Protein AF-A0A3D3YVL6-F1 (afdb_monomer)

Sequence (118 aa):
MEGQYLRVPQLGERIAVFGTWVYDRDHGWNEIHPIWAIRYLDQGLTLYRLPPAIPKHNPGGSGGGSGGSGGYLPPPHDYNCSDFPNQHTAQQYYDKYPGDPSHLDGDHDGIACESLPP

Radius of gyration: 18.99 Å; Cα contacts (8 Å, |Δi|>4): 158; chains: 1; bounding box: 54×23×40 Å

Mean predicted aligned error: 15.84 Å

Secondary structure (DSSP, 8-state):
-PPP-PPPPPTT--EEEEEEEEEETTTTEEEEEEEEEEEETTTTEEEE---SS-----TT-SS------S--PPPTT---GGGSSSHHHHHHHHHHSTT-TT---SS-SS-TTTTS--

Foldseek 3Di:
DDAFPDDDDDVPFDKDWAADWDQFPVVGHIDRPPTQWMQRPVVRDIDGHDDPDQFPADPPDDDDGRDDDDDDDDDLQQDELVNDQFQVRQLVSPVVDPPPNNCQPVVPPSGGVPVGHD

pLDDT: mean 74.1, std 16.37, range [34.12, 94.25]

Solvent-accessible surface area (backbone atoms only — not comparable to full-atom values): 7672 Å² total; per-residue (Å²): 127,90,69,77,95,66,85,81,79,58,95,90,62,50,69,49,80,41,51,42,83,37,75,41,82,92,80,74,45,77,42,68,45,60,49,37,35,41,30,37,61,82,76,73,43,71,49,76,48,78,56,96,63,85,38,62,72,58,97,82,62,88,79,81,82,36,51,69,89,76,96,71,82,79,66,88,51,74,54,49,62,88,77,37,96,25,20,62,63,36,32,60,51,47,77,72,40,84,83,53,61,33,61,40,38,83,85,68,82,83,57,25,31,80,87,42,56,115

Structure (mmCIF, N/CA/C/O backbone):
data_AF-A0A3D3YVL6-F1
#
_entry.id   AF-A0A3D3YVL6-F1
#
loop_
_atom_site.group_PDB
_atom_site.id
_atom_site.type_symbol
_atom_site.label_atom_id
_atom_site.label_alt_id
_atom_site.label_comp_id
_atom_site.label_asym_id
_atom_site.label_entity_id
_atom_site.label_seq_id
_atom_site.pdbx_PDB_ins_code
_atom_site.Cartn_x
_atom_site.Cartn_y
_atom_site.Cartn_z
_atom_site.occupancy
_atom_site.B_iso_or_equiv
_atom_site.auth_seq_id
_atom_site.auth_comp_id
_atom_site.auth_asym_id
_atom_site.auth_atom_id
_atom_site.pdbx_PDB_model_num
ATOM 1 N N . MET A 1 1 ? -5.004 -20.797 -2.300 1.00 42.72 1 MET A N 1
ATOM 2 C CA . MET A 1 1 ? -4.093 -19.666 -2.038 1.00 42.72 1 MET A CA 1
ATOM 3 C C . MET A 1 1 ? -4.336 -19.274 -0.596 1.00 42.72 1 MET A C 1
ATOM 5 O O . MET A 1 1 ? -5.502 -19.132 -0.244 1.00 42.72 1 MET A O 1
ATOM 9 N N . GLU A 1 2 ? -3.313 -19.241 0.258 1.00 48.09 2 GLU A N 1
ATOM 10 C CA . GLU A 1 2 ? -3.539 -18.775 1.628 1.00 48.09 2 GLU A CA 1
ATOM 11 C C . GLU A 1 2 ? -3.954 -17.308 1.567 1.00 48.09 2 GLU A C 1
ATOM 13 O O . GLU A 1 2 ? -3.251 -16.476 0.991 1.00 48.09 2 GLU A O 1
ATOM 18 N N . GLY A 1 3 ? -5.158 -17.027 2.061 1.00 51.22 3 GLY A N 1
ATOM 19 C CA . GLY A 1 3 ? -5.686 -15.676 2.109 1.00 51.22 3 GLY A CA 1
ATOM 20 C C . GLY A 1 3 ? -4.831 -14.804 3.018 1.00 51.22 3 GLY A C 1
ATOM 21 O O . GLY A 1 3 ? -4.074 -15.276 3.867 1.00 51.22 3 GLY A O 1
ATOM 22 N N . GLN A 1 4 ? -4.968 -13.498 2.854 1.00 62.84 4 GLN A N 1
ATOM 23 C CA . GLN A 1 4 ? -4.326 -12.560 3.750 1.00 62.84 4 GLN A CA 1
ATOM 24 C C . GLN A 1 4 ? -4.849 -12.789 5.171 1.00 62.84 4 GLN A C 1
ATOM 26 O O . GLN A 1 4 ? -6.051 -12.714 5.412 1.00 62.84 4 GLN A O 1
ATOM 31 N N . TYR A 1 5 ? -3.945 -13.100 6.100 1.00 65.38 5 TYR A N 1
ATOM 32 C CA . TYR A 1 5 ? -4.242 -13.372 7.508 1.00 65.38 5 TYR A CA 1
ATOM 33 C C . TYR A 1 5 ? -4.705 -12.099 8.243 1.00 65.38 5 TYR A C 1
ATOM 35 O O . TYR A 1 5 ? -3.988 -11.548 9.084 1.00 65.38 5 TYR A O 1
ATOM 43 N N . LEU A 1 6 ? -5.888 -11.606 7.880 1.00 71.38 6 LEU A N 1
ATOM 44 C CA . LEU A 1 6 ? -6.613 -10.518 8.520 1.00 71.38 6 LEU A CA 1
ATOM 45 C C . LEU A 1 6 ? -7.680 -11.114 9.442 1.00 71.38 6 LEU A C 1
ATOM 47 O O . LEU A 1 6 ? -8.278 -12.149 9.148 1.00 71.38 6 LEU A O 1
ATOM 51 N N . ARG A 1 7 ? -7.922 -10.458 10.578 1.00 75.50 7 ARG A N 1
ATOM 52 C CA . ARG A 1 7 ? -9.015 -10.839 11.476 1.00 75.50 7 ARG A CA 1
ATOM 53 C C . ARG A 1 7 ? -10.355 -10.573 10.778 1.00 75.50 7 ARG A C 1
ATOM 55 O O . ARG A 1 7 ? -10.532 -9.557 10.118 1.00 75.50 7 ARG A O 1
ATOM 62 N N . VAL A 1 8 ? -11.311 -11.479 10.948 1.00 83.00 8 VAL A N 1
ATOM 63 C CA . VAL A 1 8 ? -12.680 -11.255 10.472 1.00 83.00 8 VAL A CA 1
ATOM 64 C C . VAL A 1 8 ? -13.369 -10.243 11.406 1.00 83.00 8 VAL A C 1
ATOM 66 O O . VAL A 1 8 ? -13.335 -10.457 12.622 1.00 83.00 8 VAL A O 1
ATOM 69 N N . PRO A 1 9 ? -13.965 -9.154 10.885 1.00 85.56 9 PRO A N 1
ATOM 70 C CA . PRO A 1 9 ? -14.726 -8.198 11.689 1.00 85.56 9 PRO A CA 1
ATOM 71 C C . PRO A 1 9 ? -15.947 -8.841 12.354 1.00 85.56 9 PRO A C 1
ATOM 73 O O . PRO A 1 9 ? -16.528 -9.793 11.827 1.00 85.56 9 PRO A O 1
ATOM 76 N N . GLN A 1 10 ? -16.368 -8.302 13.496 1.00 85.75 10 GLN A N 1
ATOM 77 C CA . GLN A 1 10 ? -17.604 -8.730 14.153 1.00 85.75 10 GLN A CA 1
ATOM 78 C C . GLN A 1 10 ? -18.841 -8.191 13.426 1.00 85.75 10 GLN A C 1
ATOM 80 O O . GLN A 1 10 ? -18.792 -7.187 12.712 1.00 85.75 10 GLN A O 1
ATOM 85 N N . LEU A 1 11 ? -19.991 -8.836 13.638 1.00 91.94 11 LEU A N 1
ATOM 86 C CA . LEU A 1 11 ? -21.256 -8.332 13.110 1.00 91.94 11 LEU A CA 1
ATOM 87 C C . LEU A 1 11 ? -21.560 -6.945 13.703 1.00 91.94 11 LEU A C 1
ATOM 89 O O . LEU A 1 11 ? -21.618 -6.789 14.920 1.00 91.94 11 LEU A O 1
ATOM 93 N N . GLY A 1 12 ? -21.773 -5.956 12.833 1.00 91.50 12 GLY A N 1
ATOM 94 C CA . GLY A 1 12 ? -22.032 -4.564 13.220 1.00 91.50 12 GLY A CA 1
ATOM 95 C C . GLY A 1 12 ? -20.778 -3.703 13.404 1.00 91.50 12 GLY A C 1
ATOM 96 O O . GLY A 1 12 ? -20.912 -2.493 13.568 1.00 91.50 12 GLY A O 1
ATOM 97 N N . GLU A 1 13 ? -19.580 -4.287 13.330 1.00 92.81 13 GLU A N 1
ATOM 98 C CA . GLU A 1 13 ? -18.323 -3.547 13.406 1.00 92.81 13 GLU A CA 1
ATOM 99 C C . GLU A 1 13 ? -18.094 -2.714 12.142 1.00 92.81 13 GLU A C 1
ATOM 101 O O . GLU A 1 13 ? -18.196 -3.199 11.011 1.00 92.81 13 GLU A O 1
ATOM 106 N N . ARG A 1 14 ? -17.754 -1.439 12.328 1.00 92.69 14 ARG A N 1
ATOM 107 C CA . ARG A 1 14 ? -17.427 -0.537 11.226 1.00 92.69 14 ARG A CA 1
ATOM 108 C C . ARG A 1 14 ? -15.956 -0.672 10.870 1.00 92.69 14 ARG A C 1
ATOM 110 O O . ARG A 1 14 ? -15.079 -0.545 11.726 1.00 92.69 14 ARG A O 1
ATOM 117 N N . ILE A 1 15 ? -15.683 -0.851 9.584 1.00 94.25 15 ILE A N 1
ATOM 118 C CA . ILE A 1 15 ? -14.325 -0.982 9.060 1.00 94.25 15 ILE A CA 1
ATOM 119 C C . ILE A 1 15 ? -14.076 -0.033 7.887 1.00 94.25 15 ILE A C 1
ATOM 121 O O . ILE A 1 15 ? -15.006 0.376 7.195 1.00 94.25 15 ILE A O 1
ATOM 125 N N . ALA A 1 16 ? -12.807 0.274 7.640 1.00 90.19 16 ALA A N 1
ATOM 126 C CA . ALA A 1 16 ? -12.332 0.806 6.370 1.00 90.19 16 ALA A CA 1
ATOM 127 C C . ALA A 1 16 ? -11.299 -0.163 5.786 1.00 90.19 16 ALA A C 1
ATOM 129 O O . ALA A 1 16 ? -10.361 -0.557 6.481 1.00 90.19 16 ALA A O 1
ATOM 130 N N . VAL A 1 17 ? -11.484 -0.556 4.528 1.00 88.94 17 VAL A N 1
ATOM 131 C CA . VAL A 1 17 ? -10.607 -1.490 3.812 1.00 88.94 17 VAL A CA 1
ATOM 132 C C . VAL A 1 17 ? -9.842 -0.719 2.748 1.00 88.94 17 VAL A C 1
ATOM 134 O O . VAL A 1 17 ? -10.421 0.100 2.037 1.00 88.94 17 VAL A O 1
ATOM 137 N N . PHE A 1 18 ? -8.548 -0.989 2.641 1.00 84.00 18 PHE A N 1
ATOM 138 C CA . PHE A 1 18 ? -7.656 -0.336 1.695 1.00 84.00 18 PHE A CA 1
ATOM 139 C C . PHE A 1 18 ? -6.970 -1.395 0.848 1.00 84.00 18 PHE A C 1
ATOM 141 O O . PHE A 1 18 ? -6.404 -2.354 1.372 1.00 84.00 18 PHE A O 1
ATOM 148 N N . GLY A 1 19 ? -7.025 -1.216 -0.462 1.00 81.25 19 GLY A N 1
ATOM 149 C CA . GLY A 1 19 ? -6.492 -2.160 -1.429 1.00 81.25 19 GLY A CA 1
ATOM 150 C C . GLY A 1 19 ? -6.504 -1.569 -2.827 1.00 81.25 19 GLY A C 1
ATOM 151 O O . GLY A 1 19 ? -6.884 -0.413 -3.026 1.00 81.25 19 GLY A O 1
ATOM 152 N N . THR A 1 20 ? -6.078 -2.361 -3.799 1.00 80.50 20 THR A N 1
ATOM 153 C CA . THR A 1 20 ? -6.178 -1.994 -5.212 1.00 80.50 20 THR A CA 1
ATOM 154 C C . THR A 1 20 ? -7.610 -2.153 -5.700 1.00 80.50 20 THR A C 1
ATOM 156 O O . THR A 1 20 ? -8.229 -3.189 -5.486 1.00 80.50 20 THR A O 1
ATOM 159 N N . TRP A 1 21 ? -8.126 -1.127 -6.373 1.00 82.00 21 TRP A N 1
ATOM 160 C CA . TRP A 1 21 ? -9.430 -1.171 -7.028 1.00 82.00 21 TRP A CA 1
ATOM 161 C C . TRP A 1 21 ? -9.296 -1.831 -8.399 1.00 82.00 21 TRP A C 1
ATOM 163 O O . TRP A 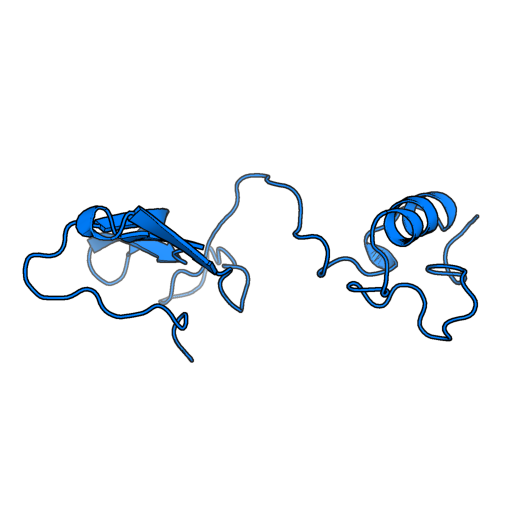1 21 ? -8.634 -1.284 -9.284 1.00 82.00 21 TRP A O 1
ATOM 173 N N . VAL A 1 22 ? -9.898 -3.003 -8.570 1.00 75.12 22 VAL A N 1
ATOM 174 C CA . VAL A 1 22 ? -9.794 -3.814 -9.788 1.00 75.12 22 VAL A CA 1
ATOM 175 C C . VAL A 1 22 ? -11.176 -4.204 -10.298 1.00 75.12 22 VAL A C 1
ATOM 177 O O . VAL A 1 22 ? -12.117 -4.314 -9.522 1.00 75.12 22 VAL A O 1
ATOM 180 N N . TYR A 1 23 ? -11.310 -4.410 -11.608 1.00 79.81 23 TYR A N 1
ATOM 181 C CA . TYR A 1 23 ? -12.528 -4.966 -12.199 1.00 79.81 23 TYR A CA 1
ATOM 182 C C . TYR A 1 23 ? -12.386 -6.481 -12.339 1.00 79.81 23 TYR A C 1
ATOM 184 O O . TYR A 1 23 ? -11.533 -6.962 -13.093 1.00 79.81 23 TYR A O 1
ATOM 192 N N . ASP A 1 24 ? -13.231 -7.219 -11.631 1.00 76.12 24 ASP A N 1
ATOM 193 C CA . ASP A 1 24 ? -13.362 -8.662 -11.748 1.00 76.12 24 ASP A CA 1
ATOM 194 C C . ASP A 1 24 ? -14.150 -8.993 -13.020 1.00 76.12 24 ASP A C 1
ATOM 196 O O . ASP A 1 24 ? -15.366 -8.802 -13.115 1.00 76.12 24 ASP A O 1
ATOM 200 N N . ARG A 1 25 ? -13.426 -9.490 -14.024 1.00 76.00 25 ARG A N 1
ATOM 201 C CA . ARG A 1 25 ? -13.990 -9.843 -15.330 1.00 76.00 25 ARG A CA 1
ATOM 202 C C . ARG A 1 25 ? -14.860 -11.095 -15.293 1.00 76.00 25 ARG A C 1
ATOM 204 O O . ARG A 1 25 ? -15.711 -11.232 -16.167 1.00 76.00 25 ARG A O 1
ATOM 211 N N . ASP A 1 26 ? -14.648 -11.981 -14.324 1.00 74.94 26 ASP A N 1
ATOM 212 C CA . ASP A 1 26 ? -15.356 -13.260 -14.239 1.00 74.94 26 ASP A CA 1
ATOM 213 C C . ASP A 1 26 ? -16.743 -13.077 -13.605 1.00 74.94 26 ASP A C 1
ATOM 215 O O . ASP A 1 26 ? -17.682 -13.803 -13.932 1.00 74.94 26 ASP A O 1
ATOM 219 N N . HIS A 1 27 ? -16.899 -12.058 -12.756 1.00 79.81 27 HIS A N 1
ATOM 220 C CA . HIS A 1 27 ? -18.140 -11.808 -12.016 1.00 79.81 27 HIS A CA 1
ATOM 221 C C . HIS A 1 27 ? -18.769 -10.427 -12.290 1.00 79.81 27 HIS A C 1
ATOM 223 O O . HIS A 1 27 ? -19.879 -10.152 -11.836 1.00 79.81 27 HIS A O 1
ATOM 229 N N . GLY A 1 28 ? -18.105 -9.554 -13.055 1.00 83.00 28 GLY A N 1
ATOM 230 C CA . GLY A 1 28 ? -18.686 -8.323 -13.604 1.00 83.00 28 GLY A CA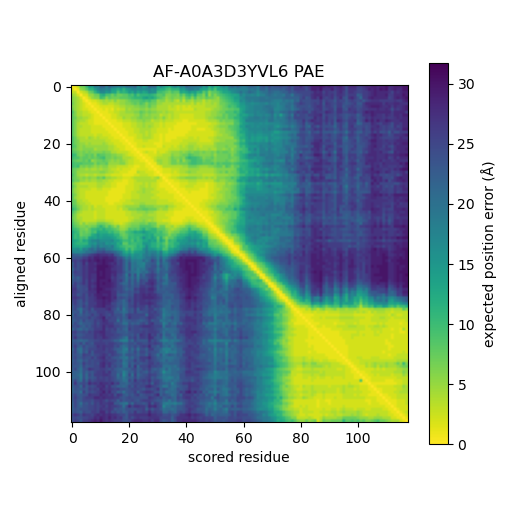 1
ATOM 231 C C . GLY A 1 28 ? -18.800 -7.143 -12.633 1.00 83.00 28 GLY A C 1
ATOM 232 O O . GLY A 1 28 ? -19.599 -6.234 -12.864 1.00 83.00 28 GLY A O 1
ATOM 233 N N . TRP A 1 29 ? -18.009 -7.130 -11.564 1.00 84.81 29 TRP A N 1
ATOM 234 C CA . TRP A 1 29 ? -18.041 -6.140 -10.484 1.00 84.81 29 TRP A CA 1
ATOM 235 C C . TRP A 1 29 ? -16.640 -5.594 -10.208 1.00 84.81 29 TRP A C 1
ATOM 237 O O . TRP A 1 29 ? -15.643 -6.149 -10.661 1.00 84.81 29 TRP A O 1
ATOM 247 N N . ASN A 1 30 ? -16.563 -4.476 -9.488 1.00 82.44 30 ASN A N 1
ATOM 248 C CA . ASN A 1 30 ? -15.282 -3.985 -8.995 1.00 82.44 30 ASN A CA 1
ATOM 249 C C . ASN A 1 30 ? -15.000 -4.562 -7.606 1.00 82.44 30 ASN A C 1
ATOM 251 O O . ASN A 1 30 ? -15.875 -4.555 -6.739 1.00 82.44 30 ASN A O 1
ATOM 255 N N . GLU A 1 31 ? -13.765 -4.996 -7.402 1.00 80.88 31 GLU A N 1
ATOM 256 C CA . GLU A 1 31 ? -13.266 -5.622 -6.189 1.00 80.88 31 GLU A CA 1
ATOM 257 C C . GLU A 1 31 ? -12.076 -4.827 -5.633 1.00 80.88 31 GLU A C 1
ATOM 259 O O . GLU A 1 31 ? -11.285 -4.235 -6.373 1.00 80.88 31 GLU A O 1
ATOM 264 N N . ILE A 1 32 ? -11.937 -4.817 -4.306 1.00 80.56 32 ILE A N 1
ATOM 265 C CA . ILE A 1 32 ? -10.712 -4.372 -3.643 1.00 80.56 32 ILE A CA 1
ATOM 266 C C . ILE A 1 32 ? -9.826 -5.599 -3.425 1.00 80.56 32 ILE A C 1
ATOM 268 O O . ILE A 1 32 ? -9.993 -6.307 -2.432 1.00 80.56 32 ILE A O 1
ATOM 272 N N . HIS A 1 33 ? -8.890 -5.858 -4.340 1.00 69.69 33 HIS A N 1
ATOM 273 C CA . HIS A 1 33 ? -8.001 -7.014 -4.241 1.00 69.69 33 HIS A CA 1
ATOM 274 C C . HIS A 1 33 ? -6.653 -6.801 -4.961 1.00 69.69 33 HIS A C 1
ATOM 276 O O . HIS A 1 33 ? -6.644 -6.432 -6.139 1.00 69.69 33 HIS A O 1
ATOM 282 N N . PRO A 1 34 ? -5.515 -7.060 -4.284 1.00 74.94 34 PRO A N 1
ATOM 283 C CA . PRO A 1 34 ? -5.400 -7.373 -2.862 1.00 74.94 34 PRO A CA 1
ATOM 284 C C . PRO A 1 34 ? -5.733 -6.192 -1.952 1.00 74.94 34 PRO A C 1
ATOM 286 O O . PRO A 1 34 ? -5.520 -5.020 -2.272 1.00 74.94 34 PRO A O 1
ATOM 289 N N . ILE A 1 35 ? -6.215 -6.544 -0.765 1.00 78.94 35 ILE A N 1
ATOM 290 C CA . ILE A 1 35 ? -6.251 -5.652 0.390 1.00 78.94 35 ILE A CA 1
ATOM 291 C C . ILE A 1 35 ? -4.804 -5.506 0.897 1.00 78.94 35 ILE A C 1
ATOM 293 O O . ILE A 1 35 ? -3.996 -6.419 0.764 1.00 78.94 35 ILE A O 1
ATOM 297 N N . TRP A 1 36 ? -4.431 -4.355 1.449 1.00 77.88 36 TRP A N 1
ATOM 298 C CA . TRP A 1 36 ? -3.145 -4.158 2.138 1.00 77.88 36 TRP A CA 1
ATOM 299 C C . TRP A 1 36 ? -3.293 -3.505 3.516 1.00 77.88 36 TRP A C 1
ATOM 301 O O . TRP A 1 36 ? -2.361 -3.533 4.325 1.00 77.88 36 TRP A O 1
ATOM 311 N N . ALA A 1 37 ? -4.472 -2.962 3.827 1.00 82.75 37 ALA A N 1
ATOM 312 C CA . ALA A 1 37 ? -4.808 -2.558 5.181 1.00 82.75 37 ALA A CA 1
ATOM 313 C C . ALA A 1 37 ? -6.299 -2.689 5.483 1.00 82.75 37 ALA A C 1
ATOM 315 O O . ALA A 1 37 ? -7.161 -2.525 4.618 1.00 82.75 37 ALA A O 1
ATOM 316 N N . ILE A 1 38 ? -6.592 -2.911 6.760 1.00 87.06 38 ILE A N 1
ATOM 317 C CA . ILE A 1 38 ? -7.930 -2.793 7.328 1.00 87.06 38 ILE A CA 1
ATOM 318 C C . ILE A 1 38 ? -7.858 -1.969 8.611 1.00 87.06 38 ILE A C 1
ATOM 320 O O . ILE A 1 38 ? -7.007 -2.190 9.475 1.00 87.06 38 ILE A O 1
ATOM 324 N N . ARG A 1 39 ? -8.766 -1.006 8.738 1.00 86.81 39 ARG A N 1
ATOM 325 C CA . ARG A 1 39 ? -8.973 -0.224 9.952 1.00 86.81 39 ARG A CA 1
ATOM 326 C C . ARG A 1 39 ? -10.293 -0.628 10.589 1.00 86.81 39 ARG A C 1
ATOM 328 O O . ARG A 1 39 ? -11.340 -0.432 9.983 1.00 86.81 39 ARG A O 1
ATOM 335 N N . TYR A 1 40 ? -10.237 -1.129 11.814 1.00 86.31 40 TYR A N 1
ATOM 336 C CA . TYR A 1 40 ? -11.386 -1.414 12.670 1.00 86.31 40 TYR A CA 1
ATOM 337 C C . TYR A 1 40 ? -11.748 -0.130 13.407 1.00 86.31 40 TYR A C 1
ATOM 339 O O . TYR A 1 40 ? -11.075 0.273 14.359 1.00 86.31 40 TYR A O 1
ATOM 347 N N . LEU A 1 41 ? -12.762 0.572 12.908 1.00 84.38 41 LEU A N 1
ATOM 348 C CA . LEU A 1 41 ? -13.078 1.935 13.331 1.00 84.38 41 LEU A CA 1
ATOM 349 C C . LEU A 1 41 ? -13.563 1.977 14.779 1.00 84.38 41 LEU A C 1
ATOM 351 O O . LEU A 1 41 ? -13.201 2.898 15.505 1.00 84.38 41 LEU A O 1
ATOM 355 N N . ASP A 1 42 ? -14.311 0.962 15.207 1.00 86.38 42 ASP A N 1
ATOM 356 C CA . ASP A 1 42 ? -14.847 0.891 16.569 1.00 86.38 42 ASP A CA 1
ATOM 357 C C . ASP A 1 42 ? -13.776 0.498 17.601 1.00 86.38 42 ASP A C 1
ATOM 359 O O . ASP A 1 42 ? -13.877 0.867 18.767 1.00 86.38 42 ASP A O 1
ATOM 363 N N . GLN A 1 43 ? -12.713 -0.187 17.163 1.00 84.69 43 GLN A N 1
ATOM 364 C CA . GLN A 1 43 ? -11.570 -0.571 18.003 1.00 84.69 43 GLN A CA 1
ATOM 365 C C . GLN A 1 43 ? -10.416 0.441 17.949 1.00 84.69 43 GLN A C 1
ATOM 367 O O . GLN A 1 43 ? -9.474 0.344 18.731 1.00 84.69 43 GLN A O 1
ATOM 372 N N . GLY A 1 44 ? -10.430 1.372 16.990 1.00 82.19 44 GLY A N 1
ATOM 373 C CA . GLY A 1 44 ? -9.293 2.256 16.717 1.00 82.19 44 GLY A CA 1
ATOM 374 C C . GLY A 1 44 ? -8.039 1.526 16.210 1.00 82.19 44 GLY A C 1
ATOM 375 O O . GLY A 1 44 ? -6.959 2.113 16.193 1.00 82.19 44 GLY A O 1
ATOM 376 N N . LEU A 1 45 ? -8.161 0.265 15.784 1.00 82.69 45 LEU A N 1
ATOM 377 C CA . LEU A 1 45 ? -7.047 -0.579 15.352 1.00 82.69 45 LEU A CA 1
ATOM 378 C C . LEU A 1 45 ? -6.856 -0.480 13.838 1.00 82.69 45 LEU A C 1
ATOM 380 O O . LEU A 1 45 ? -7.812 -0.625 13.081 1.00 82.69 45 LEU A O 1
ATOM 384 N N . THR A 1 46 ? -5.616 -0.304 13.382 1.00 82.94 46 THR A N 1
ATOM 385 C CA . THR A 1 46 ? -5.264 -0.437 11.960 1.00 82.94 46 THR A CA 1
ATOM 386 C C . THR A 1 46 ? -4.255 -1.559 11.795 1.00 82.94 46 THR A C 1
ATOM 388 O O . THR A 1 46 ? -3.202 -1.538 12.428 1.00 82.94 46 THR A O 1
ATOM 391 N N . LEU A 1 47 ? -4.582 -2.534 10.951 1.00 79.31 47 LEU A N 1
ATOM 392 C CA . LEU A 1 47 ? -3.686 -3.619 10.579 1.00 79.31 47 LEU A CA 1
ATOM 393 C C . LEU A 1 47 ? -3.226 -3.409 9.143 1.00 79.31 47 LEU A C 1
ATOM 395 O O . LEU A 1 47 ? -4.042 -3.405 8.222 1.00 79.31 47 LEU A O 1
ATOM 399 N N . TYR A 1 48 ? -1.915 -3.270 8.977 1.00 79.12 48 TYR A N 1
ATOM 400 C CA . TYR A 1 48 ? -1.249 -3.289 7.682 1.00 79.12 48 TYR A CA 1
ATOM 401 C C . TYR A 1 48 ? -0.701 -4.689 7.455 1.00 79.12 48 TYR A C 1
ATOM 403 O O . TYR A 1 48 ? 0.017 -5.228 8.300 1.00 79.12 48 TYR A O 1
ATOM 411 N N . ARG A 1 49 ? -1.041 -5.292 6.322 1.00 73.44 49 ARG A N 1
ATOM 412 C CA . ARG A 1 49 ? -0.471 -6.571 5.915 1.00 73.44 49 ARG A CA 1
ATOM 413 C C . ARG A 1 49 ? -0.288 -6.524 4.420 1.00 73.44 49 ARG A C 1
ATOM 415 O O . ARG A 1 49 ? -1.259 -6.306 3.721 1.00 73.44 49 ARG A O 1
ATOM 422 N N . LEU A 1 50 ? 0.918 -6.727 3.917 1.00 68.31 50 LEU A N 1
ATOM 423 C CA . LEU A 1 50 ? 1.099 -6.842 2.475 1.00 68.31 50 LEU A CA 1
ATOM 424 C C . LEU A 1 50 ? 0.619 -8.226 2.006 1.00 68.31 50 LEU A C 1
ATOM 426 O O . LEU A 1 50 ? 0.718 -9.196 2.768 1.00 68.31 50 LEU A O 1
ATOM 430 N N . PRO A 1 51 ? 0.032 -8.331 0.804 1.00 60.91 51 PRO A N 1
ATOM 431 C CA . PRO A 1 51 ? -0.263 -9.620 0.196 1.00 60.91 51 PRO A CA 1
ATOM 432 C C . PRO A 1 51 ? 1.045 -10.398 -0.037 1.00 60.91 51 PRO A C 1
ATOM 434 O O . PRO A 1 51 ? 2.055 -9.794 -0.395 1.00 60.91 51 PRO A O 1
ATOM 437 N N . PRO A 1 52 ? 1.046 -11.732 0.142 1.00 54.81 52 PRO A N 1
ATOM 438 C CA . PRO A 1 52 ? 2.257 -12.550 0.031 1.00 54.81 52 PRO A CA 1
ATOM 439 C C . PRO A 1 52 ? 2.812 -12.640 -1.398 1.00 54.81 52 PRO A C 1
ATOM 441 O O . PRO A 1 52 ? 3.959 -13.027 -1.585 1.00 54.81 52 PRO A O 1
ATOM 444 N N . ALA A 1 53 ? 2.008 -12.298 -2.408 1.00 56.12 53 ALA A N 1
ATOM 445 C CA . ALA A 1 53 ? 2.429 -12.236 -3.799 1.00 56.12 53 ALA A CA 1
ATOM 446 C C . ALA A 1 53 ? 1.999 -10.907 -4.420 1.00 56.12 53 ALA A C 1
ATOM 448 O O . ALA A 1 53 ? 0.855 -10.473 -4.263 1.00 56.12 53 ALA A O 1
ATOM 449 N N . ILE A 1 54 ? 2.922 -10.292 -5.161 1.00 52.44 54 ILE A N 1
ATOM 450 C CA . ILE A 1 54 ? 2.654 -9.072 -5.918 1.00 52.44 54 ILE A CA 1
ATOM 451 C C . ILE A 1 54 ? 1.663 -9.403 -7.046 1.00 52.44 54 ILE A C 1
ATOM 453 O O . ILE A 1 54 ? 1.910 -10.330 -7.829 1.00 52.44 54 ILE A O 1
ATOM 457 N N . PRO A 1 55 ? 0.557 -8.657 -7.179 1.00 50.91 55 PRO A N 1
ATO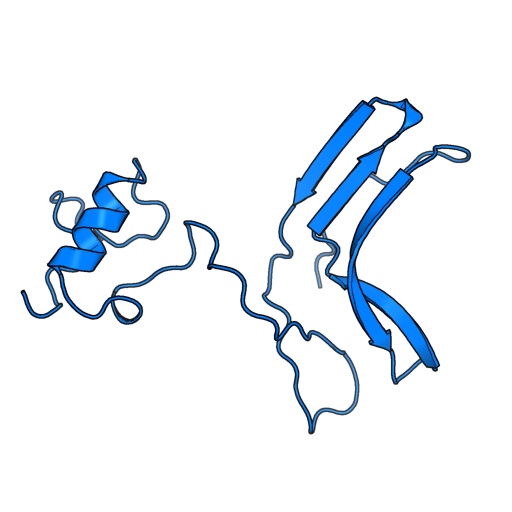M 458 C CA . PRO A 1 55 ? -0.424 -8.917 -8.222 1.00 50.91 55 PRO A CA 1
ATOM 459 C C . PRO A 1 55 ? 0.118 -8.574 -9.626 1.00 50.91 55 PRO A C 1
ATOM 461 O O . PRO A 1 55 ? 0.382 -7.408 -9.920 1.00 50.91 55 PRO A O 1
ATOM 464 N N . LYS A 1 56 ? 0.258 -9.567 -10.519 1.00 52.97 56 LYS A N 1
ATOM 465 C CA . LYS A 1 56 ? 0.773 -9.409 -11.899 1.00 52.97 56 LYS A CA 1
ATOM 466 C C . LYS A 1 56 ? -0.330 -9.310 -12.960 1.00 52.97 56 LYS A C 1
ATOM 468 O O . LYS A 1 56 ? -0.912 -10.329 -13.325 1.00 52.97 56 LYS A O 1
ATOM 473 N N . HIS A 1 57 ? -0.557 -8.119 -13.521 1.00 50.62 57 HIS A N 1
ATOM 474 C CA . HIS A 1 57 ? -1.550 -7.925 -14.585 1.00 50.62 57 HIS A CA 1
ATOM 475 C C . HIS A 1 57 ? -1.183 -8.726 -15.851 1.00 50.62 57 HIS A C 1
ATOM 477 O O . HIS A 1 57 ? -0.228 -8.387 -16.550 1.00 50.62 57 HIS A O 1
ATOM 483 N N . ASN A 1 58 ? -1.968 -9.763 -16.166 1.00 54.38 58 ASN A N 1
ATOM 484 C CA . ASN A 1 58 ? -1.786 -10.620 -17.340 1.00 54.38 58 ASN A CA 1
ATOM 485 C C . ASN A 1 58 ? -2.843 -10.308 -18.421 1.00 54.38 58 ASN A C 1
ATOM 487 O O . ASN A 1 58 ? -3.974 -10.780 -18.311 1.00 54.38 58 ASN A O 1
ATOM 491 N N . PRO A 1 59 ? -2.505 -9.585 -19.506 1.00 47.97 59 PRO A N 1
ATOM 492 C CA . PRO A 1 59 ? -3.473 -9.182 -20.534 1.00 47.97 59 PRO A CA 1
ATOM 493 C C . PRO A 1 59 ? -3.987 -10.327 -21.434 1.00 47.97 59 PRO A C 1
ATOM 495 O O . PRO A 1 59 ? -4.838 -10.079 -22.284 1.00 47.97 59 PRO A O 1
ATOM 498 N N . GLY A 1 60 ? -3.496 -11.562 -21.264 1.00 48.94 60 GLY A N 1
ATOM 499 C CA . GLY A 1 60 ? -3.882 -12.737 -22.063 1.00 48.94 60 GLY A CA 1
ATOM 500 C C . GLY A 1 60 ? -4.347 -13.960 -21.262 1.00 48.94 60 GLY A C 1
ATOM 501 O O . GLY A 1 60 ? -4.529 -15.023 -21.847 1.00 48.94 60 GLY A O 1
ATOM 502 N N . GLY A 1 61 ? -4.505 -13.846 -19.939 1.00 45.62 61 GLY A N 1
ATOM 503 C CA . GLY A 1 61 ? -4.960 -14.948 -19.087 1.00 45.62 61 GLY A CA 1
ATOM 504 C C . GLY A 1 61 ? -6.475 -14.925 -18.901 1.00 45.62 61 GLY A C 1
ATOM 505 O O . GLY A 1 61 ? -7.020 -13.934 -18.420 1.00 45.62 61 GLY A O 1
ATOM 506 N N . SER A 1 62 ? -7.159 -16.010 -19.262 1.00 47.91 62 SER A N 1
ATOM 507 C CA . SER A 1 62 ? -8.521 -16.261 -18.790 1.00 47.91 62 SER A CA 1
ATOM 508 C C . SER A 1 62 ? -8.477 -16.572 -17.292 1.00 47.91 62 SER A C 1
ATOM 510 O O . SER A 1 62 ? -7.926 -17.597 -16.902 1.00 47.91 62 SER A O 1
ATOM 512 N N . GLY A 1 63 ? -9.064 -15.689 -16.484 1.00 48.47 63 GLY A N 1
ATOM 513 C CA . GLY A 1 63 ? -9.403 -15.927 -15.081 1.00 48.47 63 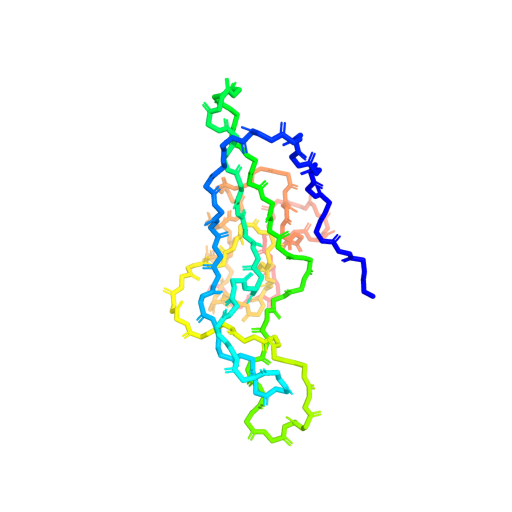GLY A CA 1
ATOM 514 C C . GLY A 1 63 ? -8.289 -15.656 -14.063 1.00 48.47 63 GLY A C 1
ATOM 515 O O . GLY A 1 63 ? -7.191 -16.203 -14.149 1.00 48.47 63 GLY A O 1
ATOM 516 N N . GLY A 1 64 ? -8.606 -14.836 -13.055 1.00 46.34 64 GLY A N 1
ATOM 517 C CA . GLY A 1 64 ? -7.784 -14.633 -11.850 1.00 46.34 64 GLY A CA 1
ATOM 518 C C . GLY A 1 64 ? -6.892 -13.387 -11.866 1.00 46.34 64 GLY A C 1
ATOM 519 O O . GLY A 1 64 ? -5.666 -13.479 -11.938 1.00 46.34 64 GLY A O 1
ATOM 520 N N . GLY A 1 65 ? -7.505 -12.203 -11.790 1.00 43.41 65 GLY A N 1
ATOM 521 C CA . GLY A 1 65 ? -6.834 -10.900 -11.838 1.00 43.41 65 GLY A CA 1
ATOM 522 C C . GLY A 1 65 ? -6.062 -10.537 -10.568 1.00 43.41 65 GLY A C 1
ATOM 523 O O . GLY A 1 65 ? -6.504 -9.732 -9.761 1.00 43.41 65 GLY A O 1
ATOM 524 N N . SER A 1 66 ? -4.855 -11.068 -10.433 1.00 55.16 66 SER A N 1
ATOM 525 C CA . SER A 1 66 ? -3.768 -10.398 -9.721 1.00 55.16 66 SER A CA 1
ATOM 526 C C . SER A 1 66 ? -3.306 -9.228 -10.603 1.00 55.16 66 SER A C 1
ATOM 528 O O . SER A 1 66 ? -2.811 -9.493 -11.681 1.00 55.16 66 SER A O 1
ATOM 530 N N . GLY A 1 67 ? -3.450 -7.944 -10.255 1.00 42.03 67 GLY A N 1
ATOM 531 C CA . GLY A 1 67 ? -2.852 -6.880 -11.082 1.00 42.03 67 GLY A CA 1
ATOM 532 C C . GLY A 1 67 ? -2.788 -5.491 -10.451 1.00 42.03 67 GLY A C 1
ATOM 533 O O . GLY A 1 67 ? -3.801 -4.808 -10.369 1.00 42.03 67 GLY A O 1
ATOM 534 N N . GLY A 1 68 ? -1.583 -5.049 -10.081 1.00 41.41 68 GLY A N 1
ATOM 535 C CA . GLY A 1 68 ? -1.276 -3.664 -9.725 1.00 41.41 68 GLY A CA 1
ATOM 536 C C . GLY A 1 68 ? -0.112 -3.142 -10.567 1.00 41.41 68 GLY A C 1
ATOM 537 O O . GLY A 1 68 ? 1.018 -3.598 -10.425 1.00 41.41 68 GLY A O 1
ATOM 538 N N . SER A 1 69 ? -0.382 -2.181 -11.448 1.00 53.91 69 SER A N 1
ATOM 539 C CA . SER A 1 69 ? 0.629 -1.372 -12.136 1.00 53.91 69 SER A CA 1
ATOM 540 C C . SER A 1 69 ? 0.300 0.095 -11.882 1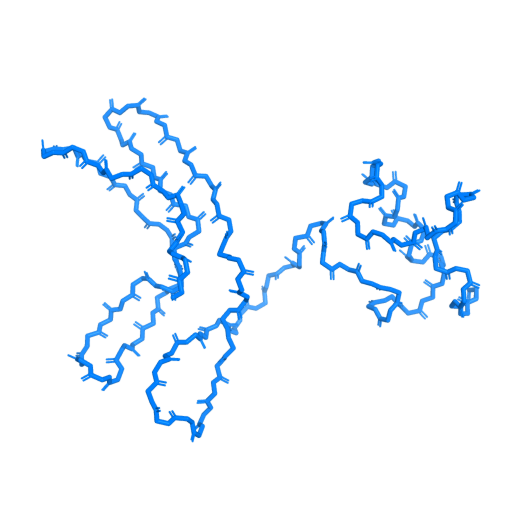.00 53.91 69 SER A C 1
ATOM 542 O O . SER A 1 69 ? -0.654 0.632 -12.433 1.00 53.91 69 SER A O 1
ATOM 544 N N . GLY A 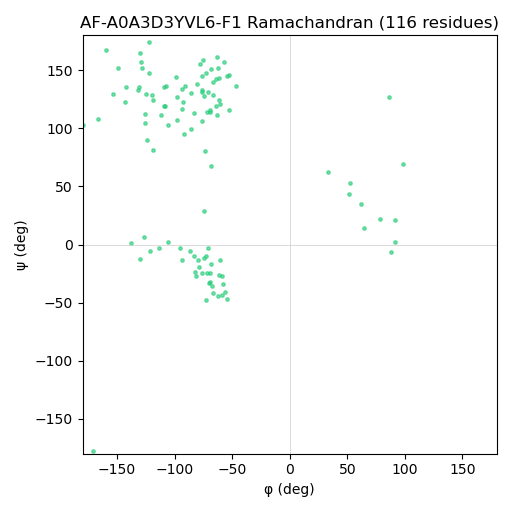1 70 ? 1.069 0.726 -11.000 1.00 34.12 70 GLY A N 1
ATOM 545 C CA . GLY A 1 70 ? 0.953 2.137 -10.644 1.00 34.12 70 GLY A CA 1
ATOM 546 C C . GLY A 1 70 ? 2.032 2.445 -9.619 1.00 34.12 70 GLY A C 1
ATOM 547 O O . GLY A 1 70 ? 1.932 1.999 -8.483 1.00 34.12 70 GLY A O 1
ATOM 548 N N . GLY A 1 71 ? 3.110 3.088 -10.071 1.00 50.34 71 GLY A N 1
ATOM 549 C CA . GLY A 1 71 ? 4.401 3.127 -9.385 1.00 50.34 71 GLY A CA 1
ATOM 550 C C . GLY A 1 71 ? 4.324 3.575 -7.928 1.00 50.34 71 GLY A C 1
ATOM 551 O O . GLY A 1 71 ? 4.001 4.722 -7.651 1.00 50.34 71 GLY A O 1
ATOM 552 N N . TYR A 1 72 ? 4.681 2.670 -7.020 1.00 35.59 72 TYR A N 1
ATOM 553 C CA . TYR A 1 72 ? 5.029 2.962 -5.637 1.00 35.59 72 TYR A CA 1
ATOM 554 C C . TYR A 1 72 ? 6.175 2.030 -5.233 1.00 35.59 72 TYR A C 1
ATOM 556 O O . TYR A 1 72 ? 6.193 0.857 -5.595 1.00 35.59 72 TYR A O 1
ATOM 564 N N . LEU A 1 73 ? 7.158 2.632 -4.570 1.00 37.62 73 LEU A N 1
ATOM 565 C CA . LEU A 1 73 ? 8.462 2.092 -4.185 1.00 37.62 73 LEU A CA 1
ATOM 566 C C . LEU A 1 73 ? 8.356 0.686 -3.549 1.00 37.62 73 LEU A C 1
ATOM 568 O O . LEU A 1 73 ? 7.469 0.495 -2.712 1.00 37.62 73 LEU A O 1
ATOM 572 N N . PRO A 1 74 ? 9.237 -0.271 -3.910 1.00 43.25 74 PRO A N 1
ATOM 573 C CA . PRO A 1 74 ? 9.269 -1.593 -3.288 1.00 43.25 74 PRO A CA 1
ATOM 574 C C . PRO A 1 74 ? 9.365 -1.511 -1.751 1.00 43.25 74 PRO A C 1
ATOM 576 O O . PRO A 1 74 ? 10.009 -0.595 -1.224 1.00 43.25 74 PRO A O 1
ATOM 579 N N . PRO A 1 75 ? 8.739 -2.448 -1.011 1.00 46.94 75 PRO A N 1
ATOM 580 C CA . PRO A 1 75 ? 8.982 -2.619 0.417 1.00 46.94 75 PRO A CA 1
ATOM 581 C C . PRO A 1 75 ? 10.476 -2.883 0.688 1.00 46.94 75 PRO A C 1
ATOM 583 O O . PRO A 1 75 ? 11.181 -3.383 -0.188 1.00 46.94 75 PRO A O 1
ATOM 586 N N . PRO A 1 76 ? 10.974 -2.608 1.907 1.00 49.62 76 PRO A N 1
ATOM 587 C CA . PRO A 1 76 ? 12.394 -2.722 2.236 1.00 49.62 76 PRO A CA 1
ATOM 588 C C . PRO A 1 76 ? 12.923 -4.171 2.395 1.00 49.62 76 PRO A C 1
ATOM 590 O O . PRO A 1 76 ? 13.867 -4.424 3.143 1.00 49.62 76 PRO A O 1
ATOM 593 N N . HIS A 1 77 ? 12.329 -5.141 1.703 1.00 55.69 77 HIS A N 1
ATOM 594 C CA . HIS A 1 77 ? 12.617 -6.571 1.864 1.00 55.69 77 HIS A CA 1
ATOM 595 C C . HIS A 1 77 ? 12.697 -7.341 0.538 1.00 55.69 77 HIS A C 1
ATOM 597 O O . HIS A 1 77 ? 12.901 -8.552 0.543 1.00 55.69 77 HIS A O 1
ATOM 603 N N . ASP A 1 78 ? 12.529 -6.649 -0.589 1.00 66.44 78 ASP A N 1
ATOM 604 C CA . ASP A 1 78 ? 12.306 -7.282 -1.893 1.00 66.44 78 ASP A CA 1
ATOM 605 C C . ASP A 1 78 ? 13.474 -7.032 -2.856 1.00 66.44 78 ASP A C 1
ATOM 607 O O . ASP A 1 78 ? 13.454 -7.507 -3.991 1.00 66.44 78 ASP A O 1
ATOM 611 N N . TYR A 1 79 ? 14.465 -6.253 -2.422 1.00 75.06 79 TYR A N 1
ATOM 612 C CA . TYR A 1 79 ? 15.598 -5.884 -3.251 1.00 75.06 79 TYR A CA 1
ATOM 613 C C . TYR A 1 79 ? 16.615 -7.015 -3.288 1.00 75.06 79 TYR A C 1
ATOM 615 O O . TYR A 1 79 ? 16.939 -7.618 -2.274 1.00 75.06 79 TYR A O 1
ATOM 623 N N . ASN A 1 80 ? 17.157 -7.278 -4.463 1.00 85.44 80 ASN A N 1
ATOM 624 C CA . ASN A 1 80 ? 18.337 -8.106 -4.645 1.00 85.44 80 ASN A CA 1
ATOM 625 C C . ASN A 1 80 ? 19.414 -7.288 -5.372 1.00 85.44 80 ASN A C 1
ATOM 627 O O . ASN A 1 80 ? 19.171 -6.175 -5.838 1.00 85.44 80 ASN A O 1
ATOM 631 N N . CYS A 1 81 ? 20.610 -7.849 -5.520 1.00 83.50 81 CYS A N 1
ATOM 632 C CA . CYS A 1 81 ? 21.717 -7.140 -6.161 1.00 83.50 81 CYS A CA 1
ATOM 633 C C . CYS A 1 81 ? 21.428 -6.689 -7.603 1.00 83.50 81 CYS A C 1
ATOM 635 O O . CYS A 1 81 ? 21.966 -5.680 -8.039 1.00 83.50 81 CYS A O 1
ATOM 637 N N . SER A 1 82 ? 20.550 -7.373 -8.344 1.00 82.25 82 SER A N 1
ATOM 638 C CA . SER A 1 82 ? 20.197 -6.962 -9.712 1.00 82.25 82 SER A CA 1
ATOM 639 C C . SER A 1 82 ? 19.285 -5.732 -9.783 1.00 82.25 82 SER A C 1
ATOM 641 O O . SER A 1 82 ? 19.150 -5.142 -10.854 1.00 82.25 82 SER A O 1
ATOM 643 N N . ASP A 1 83 ? 18.712 -5.308 -8.653 1.00 80.62 83 ASP A N 1
ATOM 644 C CA . ASP A 1 83 ? 17.904 -4.089 -8.558 1.00 80.62 83 ASP A CA 1
ATOM 645 C C . ASP A 1 83 ? 18.759 -2.821 -8.385 1.00 80.62 83 ASP A C 1
ATOM 647 O O . ASP A 1 83 ? 18.243 -1.705 -8.497 1.00 80.62 83 ASP A O 1
ATOM 651 N N . PHE A 1 84 ? 20.066 -2.973 -8.138 1.00 83.75 84 PHE A N 1
ATOM 652 C CA . PHE A 1 84 ? 20.992 -1.864 -7.930 1.00 83.75 84 PHE A CA 1
ATOM 653 C C . PHE A 1 84 ? 21.934 -1.679 -9.128 1.00 83.75 84 PHE A C 1
ATOM 655 O O . PHE A 1 84 ? 22.486 -2.648 -9.650 1.00 83.75 84 PHE A O 1
ATOM 662 N N . PRO A 1 85 ? 22.167 -0.431 -9.573 1.00 82.94 85 PRO A N 1
ATOM 663 C CA . PRO A 1 85 ? 23.081 -0.153 -10.680 1.00 82.94 85 PRO A CA 1
ATOM 664 C C . PRO A 1 85 ? 24.562 -0.395 -10.340 1.00 82.94 85 PRO A C 1
ATOM 666 O O . PRO A 1 85 ? 25.357 -0.598 -11.255 1.00 82.94 85 PRO A O 1
ATOM 669 N N . ASN A 1 86 ? 24.945 -0.328 -9.060 1.00 84.38 86 ASN A N 1
ATOM 670 C CA . ASN A 1 86 ? 26.312 -0.547 -8.576 1.00 84.38 86 ASN A CA 1
ATOM 671 C C . ASN A 1 86 ? 26.338 -0.895 -7.077 1.00 84.38 86 ASN A C 1
ATOM 673 O O . ASN A 1 86 ? 25.349 -0.690 -6.361 1.00 84.38 86 ASN A O 1
ATOM 677 N N . GLN A 1 87 ? 27.494 -1.368 -6.610 1.00 91.75 87 GLN A N 1
ATOM 678 C CA . GLN A 1 87 ? 27.757 -1.730 -5.217 1.00 91.75 87 GLN A CA 1
ATOM 679 C C . GLN A 1 87 ? 27.485 -0.555 -4.269 1.00 91.75 87 GLN A C 1
ATOM 681 O O . GLN A 1 87 ? 26.833 -0.729 -3.242 1.00 91.75 87 GLN A O 1
ATOM 686 N N . HIS A 1 88 ? 27.877 0.667 -4.648 1.00 89.69 88 HIS A N 1
ATOM 687 C CA . HIS A 1 88 ? 27.686 1.848 -3.807 1.00 89.69 88 HIS A CA 1
ATOM 688 C C . HIS A 1 88 ? 26.210 2.103 -3.455 1.00 89.69 88 HIS A C 1
ATOM 690 O O . HIS A 1 88 ? 25.876 2.395 -2.306 1.00 89.69 88 HIS A O 1
ATOM 696 N N . THR A 1 89 ? 25.306 1.979 -4.429 1.00 85.75 89 THR A N 1
ATOM 697 C CA . THR A 1 89 ? 23.861 2.151 -4.201 1.00 85.75 89 THR A CA 1
ATOM 698 C C . THR A 1 89 ? 23.244 1.016 -3.384 1.00 85.75 89 THR A C 1
ATOM 700 O O . THR A 1 89 ? 22.347 1.281 -2.583 1.00 85.75 89 THR A O 1
ATOM 703 N N . ALA A 1 90 ? 23.746 -0.214 -3.530 1.00 87.81 90 ALA A N 1
ATOM 704 C CA . ALA A 1 90 ? 23.339 -1.348 -2.702 1.00 87.81 90 ALA A CA 1
ATOM 705 C C . ALA A 1 90 ? 23.779 -1.161 -1.238 1.00 87.81 90 ALA A C 1
ATOM 707 O O . ALA A 1 90 ? 22.982 -1.359 -0.321 1.00 87.81 90 ALA A O 1
ATOM 708 N N . GLN A 1 91 ? 25.002 -0.671 -1.013 1.00 89.56 91 GLN A N 1
ATOM 709 C CA . GLN A 1 91 ? 25.530 -0.398 0.326 1.00 89.56 91 GLN A CA 1
ATOM 710 C C . GLN A 1 91 ? 24.722 0.676 1.063 1.00 89.56 91 GLN A C 1
ATOM 712 O O . GLN A 1 91 ? 24.357 0.494 2.219 1.00 89.56 91 GLN A O 1
ATOM 717 N N . GLN A 1 92 ? 24.363 1.774 0.389 1.00 87.31 92 GLN A N 1
ATOM 718 C CA . GLN A 1 92 ? 23.531 2.827 0.991 1.00 87.31 92 GLN A CA 1
ATOM 719 C C . GLN A 1 92 ? 22.176 2.304 1.481 1.00 87.31 92 GLN A C 1
ATOM 721 O O . GLN A 1 92 ? 21.617 2.808 2.459 1.00 87.31 92 GLN A O 1
ATOM 726 N N . TYR A 1 93 ? 21.621 1.324 0.770 1.00 83.94 93 TYR A N 1
ATOM 727 C CA . TYR A 1 93 ? 20.392 0.666 1.170 1.00 83.94 93 TYR A CA 1
ATOM 728 C C . TYR A 1 93 ? 20.627 -0.249 2.378 1.00 83.94 93 TYR A C 1
ATOM 730 O O . TYR A 1 93 ? 19.895 -0.145 3.360 1.00 83.94 93 TYR A O 1
ATOM 738 N N . TYR A 1 94 ? 21.667 -1.081 2.344 1.00 86.25 94 TYR A N 1
ATOM 739 C CA . TYR A 1 94 ? 22.056 -1.949 3.458 1.00 86.25 94 TYR A CA 1
ATOM 740 C C . TYR A 1 94 ? 22.274 -1.163 4.762 1.00 86.25 94 TYR A C 1
ATOM 742 O O . TYR A 1 94 ? 21.674 -1.481 5.789 1.00 86.25 94 TYR A O 1
ATOM 750 N N . ASP A 1 95 ? 23.001 -0.045 4.704 1.00 85.38 95 ASP A N 1
ATOM 751 C CA . ASP A 1 95 ? 23.279 0.817 5.861 1.00 85.38 95 ASP A CA 1
ATOM 752 C C . ASP A 1 95 ? 22.001 1.411 6.486 1.00 85.38 95 ASP A C 1
ATOM 754 O O . ASP A 1 95 ? 21.957 1.754 7.671 1.00 85.38 95 ASP A O 1
ATOM 758 N N . LYS A 1 96 ? 20.937 1.554 5.687 1.00 83.25 96 LYS A N 1
ATOM 759 C CA . LYS A 1 96 ? 19.649 2.107 6.118 1.00 83.25 96 LYS A CA 1
ATOM 760 C C . LYS A 1 96 ? 18.758 1.069 6.806 1.00 83.25 96 LYS A C 1
ATOM 762 O O . LYS A 1 96 ? 17.878 1.457 7.581 1.00 83.25 96 LYS A O 1
ATOM 767 N N . TYR A 1 97 ? 18.966 -0.218 6.536 1.00 79.00 97 TYR A N 1
ATOM 768 C CA . TYR A 1 97 ? 18.119 -1.311 7.007 1.00 79.00 97 TYR A CA 1
ATOM 769 C C . TYR A 1 97 ? 18.945 -2.343 7.787 1.00 79.00 97 TYR A C 1
ATOM 771 O O . TYR A 1 97 ? 19.431 -3.313 7.210 1.00 79.00 97 TYR A O 1
ATOM 779 N N . PRO A 1 98 ? 19.085 -2.173 9.115 1.00 75.88 98 PRO A N 1
ATOM 780 C CA . PRO A 1 98 ? 19.840 -3.112 9.934 1.00 75.88 98 PRO A CA 1
ATOM 781 C C . PRO A 1 98 ? 19.187 -4.501 9.947 1.00 75.88 98 PRO A C 1
ATOM 783 O O . PRO A 1 98 ? 17.963 -4.620 10.035 1.00 75.88 98 PRO A O 1
ATOM 786 N N . GLY A 1 99 ? 20.018 -5.545 9.931 1.00 76.12 99 GLY A N 1
ATOM 787 C CA . GLY A 1 99 ? 19.577 -6.946 9.948 1.00 76.12 99 GLY A CA 1
ATOM 788 C C . GLY A 1 99 ? 19.378 -7.568 8.565 1.00 76.12 99 GLY A C 1
ATOM 789 O O . GLY A 1 99 ? 18.625 -8.530 8.463 1.00 76.12 99 GLY A O 1
ATOM 790 N N . ASP A 1 100 ? 20.005 -6.980 7.542 1.00 79.50 100 ASP A N 1
ATOM 791 C CA . ASP A 1 100 ? 19.972 -7.384 6.132 1.00 79.50 100 ASP A CA 1
ATOM 792 C C . ASP A 1 100 ? 18.641 -7.997 5.656 1.00 79.50 100 ASP A C 1
ATOM 794 O O . ASP A 1 100 ? 18.560 -9.159 5.250 1.00 79.50 100 ASP A O 1
ATOM 798 N N . PRO A 1 101 ? 17.541 -7.230 5.696 1.00 78.50 101 PRO A N 1
ATOM 799 C CA . PRO A 1 101 ? 1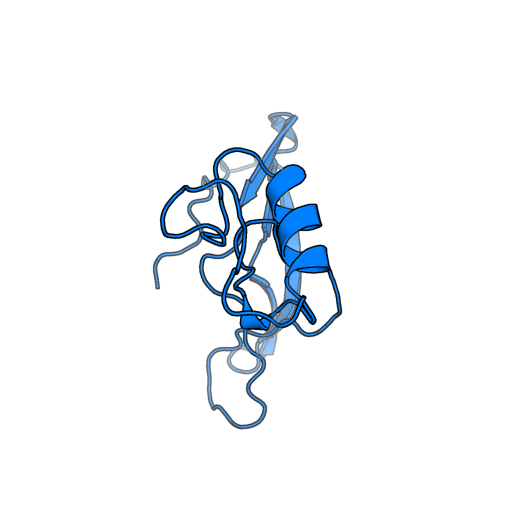6.230 -7.812 5.463 1.00 78.50 101 PRO A CA 1
ATOM 800 C C . PRO A 1 101 ? 15.966 -8.182 3.998 1.00 78.50 101 PRO A C 1
ATOM 802 O O . PRO A 1 101 ? 14.931 -8.774 3.696 1.00 78.50 101 PRO A O 1
ATOM 805 N N . SER A 1 102 ? 16.858 -7.758 3.103 1.00 82.94 102 SER A N 1
ATOM 806 C CA . SER A 1 102 ? 16.844 -8.015 1.663 1.00 82.94 102 SER A CA 1
ATOM 807 C C . SER A 1 102 ? 17.913 -9.045 1.254 1.00 82.94 102 SER A C 1
ATOM 809 O O . SER A 1 102 ? 18.013 -9.371 0.076 1.00 82.94 102 SER A O 1
ATOM 811 N N . HIS A 1 103 ? 18.673 -9.596 2.212 1.00 86.25 103 HIS A N 1
ATOM 812 C CA . HIS A 1 103 ? 19.771 -10.541 1.978 1.00 86.25 103 HIS A CA 1
ATOM 813 C C . HIS A 1 103 ? 20.788 -10.045 0.927 1.00 86.25 103 HIS A C 1
ATOM 815 O O . HIS A 1 103 ? 21.166 -10.793 0.022 1.00 86.25 103 HIS A O 1
ATOM 821 N N . LEU A 1 104 ? 21.168 -8.763 0.993 1.00 89.25 104 LEU A N 1
ATOM 822 C CA . LEU A 1 104 ? 22.153 -8.150 0.095 1.00 89.25 104 LEU A CA 1
ATOM 823 C C . LEU A 1 104 ? 23.600 -8.483 0.483 1.00 89.25 104 LEU A C 1
ATOM 825 O O . LEU A 1 104 ? 24.482 -8.348 -0.360 1.00 89.25 104 LEU A O 1
ATOM 829 N N . ASP A 1 105 ? 23.830 -8.904 1.723 1.00 89.75 105 ASP A N 1
ATOM 830 C CA . ASP A 1 105 ? 25.120 -9.271 2.307 1.00 89.75 105 ASP A CA 1
ATO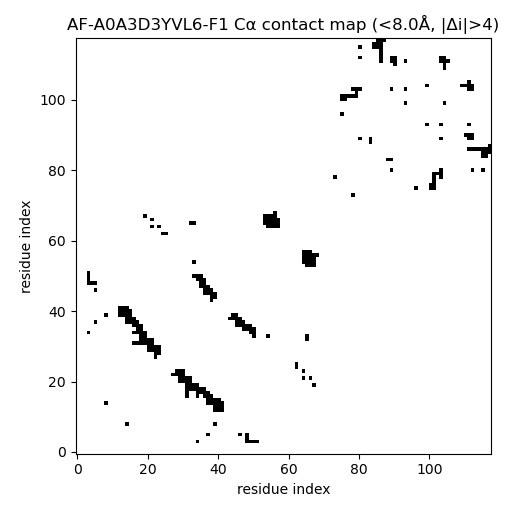M 831 C C . ASP A 1 105 ? 25.056 -10.748 2.726 1.00 89.75 105 ASP A C 1
ATOM 833 O O . ASP A 1 105 ? 24.745 -11.118 3.862 1.00 89.75 105 ASP A O 1
ATOM 837 N N . GLY A 1 106 ? 25.253 -11.629 1.744 1.00 85.38 106 GLY A N 1
ATOM 838 C CA . GLY A 1 106 ? 25.026 -13.063 1.921 1.00 85.38 106 GLY A CA 1
ATOM 839 C C . GLY A 1 106 ? 26.034 -13.735 2.855 1.00 85.38 106 GLY A C 1
ATOM 840 O O . GLY A 1 106 ? 25.691 -14.697 3.552 1.00 85.38 106 GLY A O 1
ATOM 841 N N . ASP A 1 107 ? 27.271 -13.251 2.886 1.00 87.50 107 ASP A N 1
ATOM 842 C CA . ASP A 1 107 ? 28.350 -13.763 3.730 1.00 87.50 107 ASP A CA 1
ATOM 843 C C . ASP A 1 107 ? 28.512 -12.990 5.049 1.00 87.50 107 ASP A C 1
ATOM 845 O O . ASP A 1 107 ? 29.241 -13.455 5.931 1.00 87.50 107 ASP A O 1
ATOM 849 N N . HIS A 1 108 ? 27.715 -11.936 5.249 1.00 87.00 108 HIS A N 1
ATOM 850 C CA . HIS A 1 108 ? 27.641 -11.122 6.462 1.00 87.00 108 HIS A CA 1
ATOM 851 C C . HIS A 1 108 ? 28.972 -10.427 6.781 1.00 87.00 108 HIS A C 1
ATOM 853 O O . HIS A 1 108 ? 29.345 -10.288 7.954 1.00 87.00 108 HIS A O 1
ATOM 859 N N . ASP A 1 109 ? 29.712 -10.024 5.747 1.00 90.12 109 ASP A N 1
ATOM 860 C CA . ASP A 1 109 ? 30.994 -9.333 5.877 1.00 90.12 109 ASP A CA 1
ATOM 861 C C . ASP A 1 109 ? 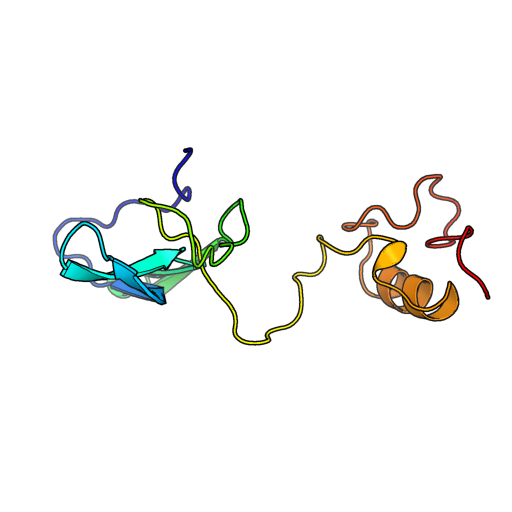30.837 -7.803 6.028 1.00 90.12 109 ASP A C 1
ATOM 863 O O . ASP A 1 109 ? 31.804 -7.096 6.340 1.00 90.12 109 ASP A O 1
ATOM 867 N N . GLY A 1 110 ? 29.599 -7.305 5.912 1.00 88.12 110 GLY A N 1
ATOM 868 C CA . GLY A 1 110 ? 29.233 -5.895 6.000 1.00 88.12 110 GLY A CA 1
ATOM 869 C C . GLY A 1 110 ? 29.232 -5.166 4.655 1.00 88.12 110 GLY A C 1
ATOM 870 O O . GLY A 1 110 ? 28.990 -3.953 4.631 1.00 88.12 110 GLY A O 1
ATOM 871 N N . ILE A 1 111 ? 29.505 -5.866 3.553 1.00 90.81 111 ILE A N 1
ATOM 872 C CA . ILE A 1 111 ? 29.561 -5.332 2.196 1.00 90.81 111 ILE A CA 1
ATOM 873 C C . ILE A 1 111 ? 28.391 -5.901 1.394 1.00 90.81 111 ILE A C 1
ATOM 875 O O . ILE A 1 111 ? 28.342 -7.068 1.036 1.00 90.81 111 ILE A O 1
ATOM 879 N N . ALA A 1 112 ? 27.442 -5.039 1.040 1.00 91.25 112 ALA A N 1
ATOM 880 C CA . ALA A 1 112 ? 26.305 -5.454 0.231 1.00 91.25 112 ALA A CA 1
ATOM 881 C C . ALA A 1 112 ? 26.701 -5.621 -1.242 1.00 91.25 112 ALA A C 1
ATOM 883 O O . ALA A 1 112 ? 27.268 -4.703 -1.846 1.00 91.25 112 ALA A O 1
ATOM 884 N N . CYS A 1 113 ? 26.297 -6.738 -1.849 1.00 91.81 113 CYS A N 1
ATOM 885 C CA . CYS A 1 113 ? 26.387 -6.997 -3.283 1.00 91.81 113 CYS A CA 1
ATOM 886 C C . CYS A 1 113 ? 27.788 -6.769 -3.876 1.00 91.81 113 CYS A C 1
ATOM 888 O O . CYS A 1 113 ? 27.939 -6.079 -4.888 1.00 91.81 113 CYS A O 1
ATOM 890 N N . GLU A 1 114 ? 28.812 -7.391 -3.294 1.00 89.44 114 GLU A N 1
ATOM 891 C CA . GLU A 1 114 ? 30.225 -7.285 -3.680 1.00 89.44 114 GLU A CA 1
ATOM 892 C C . GLU A 1 114 ? 30.525 -7.745 -5.121 1.00 89.44 114 GLU A C 1
ATOM 894 O O . GLU A 1 114 ? 31.580 -7.450 -5.682 1.00 89.44 114 GLU A O 1
ATOM 899 N N . SER A 1 115 ? 29.569 -8.434 -5.747 1.00 87.94 115 SER A N 1
ATOM 900 C CA . SER A 1 115 ? 29.608 -8.851 -7.153 1.00 87.94 115 SER A CA 1
ATOM 901 C C . SER A 1 115 ? 29.237 -7.750 -8.158 1.00 87.94 115 SER A C 1
ATOM 903 O O . SER A 1 115 ? 29.472 -7.920 -9.360 1.00 87.94 115 SER A O 1
ATOM 905 N N . LEU A 1 116 ? 28.656 -6.633 -7.706 1.00 87.81 116 LEU A N 1
ATOM 906 C CA . LEU A 1 116 ? 28.316 -5.503 -8.567 1.00 87.81 116 LEU A CA 1
ATOM 907 C C . LEU A 1 116 ? 29.550 -4.650 -8.896 1.00 87.81 116 LEU A C 1
ATOM 909 O O . LEU A 1 116 ? 30.507 -4.604 -8.122 1.00 87.81 116 LEU A O 1
ATOM 913 N N . PRO A 1 117 ? 29.534 -3.921 -10.029 1.00 86.44 117 PRO A N 1
ATOM 914 C CA . PRO A 1 117 ? 30.541 -2.905 -10.296 1.00 86.44 117 PRO A CA 1
ATOM 915 C C . PRO A 1 117 ? 30.607 -1.888 -9.144 1.00 86.44 117 PRO A C 1
ATOM 917 O O . PRO A 1 117 ? 29.551 -1.572 -8.583 1.00 86.44 117 PRO A O 1
ATOM 920 N N . PRO A 1 118 ? 31.803 -1.370 -8.812 1.00 77.75 118 PRO A N 1
ATOM 921 C CA . PRO A 1 118 ? 31.950 -0.314 -7.814 1.00 77.75 118 PRO A CA 1
ATOM 922 C C . PRO A 1 118 ? 31.155 0.948 -8.180 1.00 77.75 118 PRO A C 1
ATOM 924 O O . PRO A 1 118 ? 31.080 1.288 -9.386 1.00 77.75 118 PRO A O 1
#